Protein AF-T1AX85-F1 (afdb_monomer)

Foldseek 3Di:
DDDDLVVQLVVLVVLLVVLVVQCVVCVVVVNVVSNLVSLVSLLVSLVSLLVSLVVCLPPVPDDDPPSPSPSPVSNVSSVVSNVVSVCVVVVPDD

Sequence (94 aa):
MFVDTLTVMLIGLAMGLALGAFYFFFRAREDEKMLNSLIVPAFVVGLFDFIAGFIMSFSWPLPGAYNLLFGDPLLLFGLIMIMTSVAYYKKMNL

Secondary structure (DSSP, 8-state):
----HHHHHHHHHHHHHHHHHHHHHHHTTT-HHHHHHTHHHHHHHHHHHHHHHHHHHHH----GGG----SHHHHHHHHHHHHHHHHHHTT---

Organism: NCBI:txid410659

Structure (mmCIF, N/CA/C/O backbone):
data_AF-T1AX85-F1
#
_entry.id   AF-T1AX85-F1
#
loop_
_atom_site.group_PDB
_atom_site.id
_atom_site.type_symbol
_atom_site.label_atom_id
_atom_site.label_alt_id
_atom_site.label_comp_id
_atom_site.label_asym_id
_atom_site.label_entity_id
_atom_site.label_seq_id
_atom_site.pdbx_PDB_ins_code
_atom_site.Cartn_x
_atom_site.Cartn_y
_atom_site.Cartn_z
_atom_site.occupancy
_atom_site.B_iso_or_equiv
_atom_site.auth_seq_id
_atom_site.auth_comp_id
_atom_site.auth_asym_id
_atom_site.auth_atom_id
_atom_site.pdbx_PDB_model_num
ATOM 1 N N . MET A 1 1 ? 16.565 -16.687 -15.123 1.00 51.72 1 MET A N 1
ATOM 2 C CA . MET A 1 1 ? 15.155 -16.700 -14.680 1.00 51.72 1 MET A CA 1
ATOM 3 C C . MET A 1 1 ? 14.511 -15.440 -15.235 1.00 51.72 1 MET A C 1
ATOM 5 O O . MET A 1 1 ? 15.037 -14.369 -14.969 1.00 51.72 1 MET A O 1
ATOM 9 N N . PHE A 1 2 ? 13.486 -15.563 -16.081 1.00 61.69 2 PHE A N 1
ATOM 10 C CA . PHE A 1 2 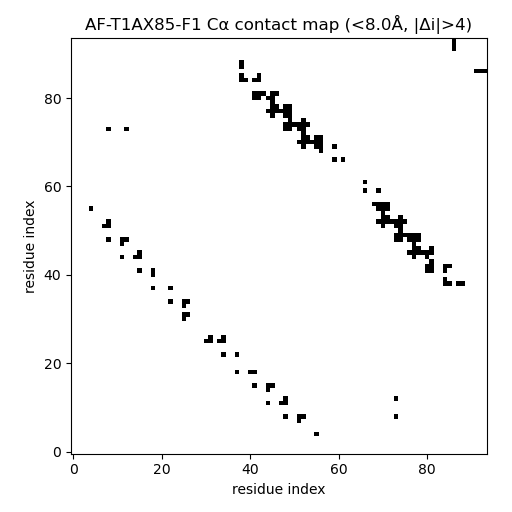? 12.737 -14.412 -16.597 1.00 61.69 2 PHE A CA 1
ATOM 11 C C . PHE A 1 2 ? 11.692 -14.043 -15.544 1.00 61.69 2 PHE A C 1
ATOM 13 O O . PHE A 1 2 ? 10.842 -14.870 -15.220 1.00 61.69 2 PHE A O 1
ATOM 20 N N . VAL A 1 3 ? 11.817 -12.863 -14.940 1.00 62.91 3 VAL A N 1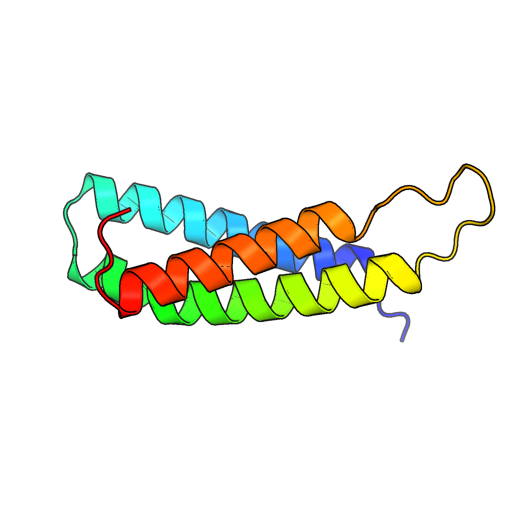
ATOM 21 C CA . VAL A 1 3 ? 10.785 -12.326 -14.049 1.00 62.91 3 VAL A CA 1
ATOM 22 C C . VAL A 1 3 ? 9.818 -11.560 -14.935 1.00 62.91 3 VAL A C 1
ATOM 24 O O . VAL A 1 3 ? 10.187 -10.549 -15.525 1.00 62.91 3 VAL A O 1
ATOM 27 N N . ASP A 1 4 ? 8.605 -12.080 -15.065 1.00 79.62 4 ASP A N 1
ATOM 28 C CA . ASP A 1 4 ? 7.540 -11.432 -15.817 1.00 79.62 4 ASP A CA 1
ATOM 29 C C . ASP A 1 4 ? 6.952 -10.293 -14.968 1.00 79.62 4 ASP A C 1
ATOM 31 O O . ASP A 1 4 ? 6.270 -10.524 -13.965 1.00 79.62 4 ASP A O 1
ATOM 35 N N . THR A 1 5 ? 7.262 -9.047 -15.335 1.00 78.38 5 THR A N 1
ATOM 36 C CA . THR A 1 5 ? 6.834 -7.854 -14.585 1.00 78.38 5 THR A CA 1
ATOM 37 C C . THR A 1 5 ? 5.311 -7.739 -14.512 1.00 78.38 5 THR A C 1
ATOM 39 O O . THR A 1 5 ? 4.774 -7.251 -13.521 1.00 78.38 5 THR A O 1
ATOM 42 N N . LEU A 1 6 ? 4.599 -8.244 -15.522 1.00 83.00 6 LEU A N 1
ATOM 43 C CA . LEU A 1 6 ? 3.142 -8.218 -15.568 1.00 83.00 6 LEU A CA 1
ATOM 44 C C . LEU A 1 6 ? 2.548 -9.163 -14.512 1.00 83.00 6 LEU A C 1
ATOM 46 O O . LEU A 1 6 ? 1.595 -8.808 -13.827 1.00 83.00 6 LEU A O 1
ATOM 50 N N . THR A 1 7 ? 3.172 -10.314 -14.284 1.00 87.69 7 THR A N 1
ATOM 51 C CA . THR A 1 7 ? 2.808 -11.255 -13.216 1.00 87.69 7 THR A CA 1
ATOM 52 C C . THR A 1 7 ? 2.987 -10.629 -11.834 1.00 87.69 7 THR A C 1
ATOM 54 O O . THR A 1 7 ? 2.107 -10.750 -10.984 1.00 87.69 7 THR A O 1
ATOM 57 N N . VAL A 1 8 ? 4.091 -9.908 -11.612 1.00 86.25 8 VAL A N 1
ATOM 58 C CA . VAL A 1 8 ? 4.342 -9.183 -10.353 1.00 86.25 8 VAL A CA 1
ATOM 59 C C . VAL A 1 8 ? 3.243 -8.146 -10.097 1.00 86.25 8 VAL A C 1
ATOM 61 O O . VAL A 1 8 ? 2.701 -8.076 -8.995 1.00 86.25 8 VAL A O 1
ATOM 64 N N . MET A 1 9 ? 2.861 -7.398 -11.132 1.00 88.50 9 MET A N 1
ATOM 65 C CA . MET A 1 9 ? 1.782 -6.413 -11.065 1.00 88.50 9 MET A CA 1
ATOM 66 C C . MET A 1 9 ? 0.408 -7.043 -10.801 1.00 88.50 9 MET A C 1
ATOM 68 O O . MET A 1 9 ? -0.372 -6.503 -10.022 1.00 88.50 9 MET A O 1
ATOM 72 N N . LEU A 1 10 ? 0.105 -8.195 -11.407 1.00 91.62 10 LEU A N 1
ATOM 73 C CA . LEU A 1 10 ? -1.150 -8.916 -11.168 1.00 91.62 10 LEU A CA 1
ATOM 74 C C . LEU A 1 10 ? -1.252 -9.446 -9.735 1.00 91.62 10 LEU A C 1
ATOM 76 O O . LEU A 1 10 ? -2.334 -9.417 -9.151 1.00 91.62 10 LEU A O 1
ATOM 80 N N . ILE A 1 11 ? -0.138 -9.901 -9.154 1.00 93.12 11 ILE A N 1
ATOM 81 C CA . ILE A 1 11 ? -0.086 -10.292 -7.740 1.00 93.12 11 ILE A CA 1
ATOM 82 C C . ILE A 1 11 ? -0.347 -9.071 -6.851 1.00 93.12 11 ILE A C 1
ATOM 84 O O . ILE A 1 11 ? -1.161 -9.160 -5.934 1.00 93.12 11 ILE A O 1
ATOM 88 N N . GLY A 1 12 ? 0.286 -7.935 -7.159 1.00 93.88 12 GLY A N 1
ATOM 89 C CA . GLY A 1 12 ? 0.028 -6.642 -6.517 1.00 93.88 12 GLY A CA 1
ATOM 90 C C . GLY A 1 12 ? -1.455 -6.272 -6.498 1.00 93.88 12 GLY A C 1
ATOM 91 O O . GLY A 1 12 ? -2.078 -6.170 -5.438 1.00 93.88 12 GLY A O 1
ATOM 92 N N . LEU A 1 13 ? -2.063 -6.247 -7.685 1.00 94.12 13 LEU A N 1
ATOM 93 C CA . LEU A 1 13 ? -3.488 -5.986 -7.866 1.00 94.12 13 LEU A CA 1
ATOM 94 C C . LEU A 1 13 ? -4.368 -6.966 -7.074 1.00 94.12 13 LEU A C 1
ATOM 96 O O . LEU A 1 13 ? -5.317 -6.546 -6.413 1.00 94.12 13 LEU A O 1
ATOM 100 N N . ALA A 1 14 ? -4.061 -8.265 -7.108 1.00 96.38 14 ALA A N 1
ATOM 101 C CA . ALA A 1 14 ? -4.815 -9.272 -6.365 1.00 96.38 14 ALA A CA 1
ATOM 102 C C . ALA A 1 14 ? -4.747 -9.039 -4.847 1.00 96.38 14 ALA A C 1
ATOM 104 O O . ALA A 1 14 ? -5.769 -9.141 -4.166 1.00 96.38 14 ALA A O 1
ATOM 105 N N . MET A 1 15 ? -3.572 -8.681 -4.316 1.00 96.94 15 MET A N 1
ATOM 106 C CA . MET A 1 15 ? -3.410 -8.327 -2.904 1.00 96.94 15 MET A CA 1
ATOM 107 C C . MET 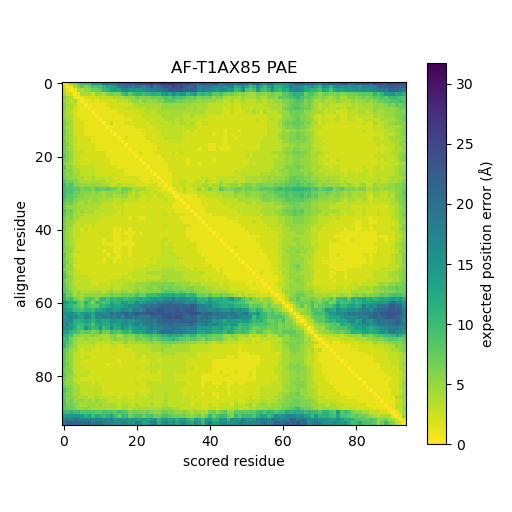A 1 15 ? -4.217 -7.078 -2.544 1.00 96.94 15 MET A C 1
ATOM 109 O O . MET A 1 15 ? -4.913 -7.069 -1.528 1.00 96.94 15 MET A O 1
ATOM 113 N N . GLY A 1 16 ? -4.176 -6.044 -3.384 1.00 95.69 16 GLY A N 1
ATOM 114 C CA . GLY A 1 16 ? -4.945 -4.822 -3.172 1.00 95.69 16 GLY A CA 1
ATOM 115 C C . GLY A 1 16 ? -6.455 -5.053 -3.175 1.00 95.69 16 GLY A C 1
ATOM 116 O O . GLY A 1 16 ? -7.161 -4.570 -2.288 1.00 95.69 16 GLY A O 1
ATOM 117 N N . LEU A 1 17 ? -6.954 -5.856 -4.117 1.00 96.38 17 LEU A N 1
ATOM 118 C CA . LEU A 1 17 ? -8.364 -6.247 -4.169 1.00 96.38 17 LEU A CA 1
ATOM 119 C C . LEU A 1 17 ? -8.771 -7.086 -2.954 1.00 96.38 17 LEU A C 1
ATOM 121 O O . LEU A 1 17 ? -9.847 -6.866 -2.400 1.00 96.38 17 LEU A O 1
ATOM 125 N N . ALA A 1 18 ? -7.917 -8.008 -2.501 1.00 97.44 18 ALA A N 1
ATOM 126 C CA . ALA A 1 18 ? -8.167 -8.789 -1.293 1.00 97.44 18 ALA A CA 1
ATOM 127 C C . ALA A 1 18 ? -8.264 -7.892 -0.049 1.00 97.44 18 ALA A C 1
ATOM 129 O O . ALA A 1 18 ? -9.173 -8.061 0.762 1.00 97.44 18 ALA A O 1
ATOM 130 N N . LEU A 1 19 ? -7.382 -6.896 0.082 1.00 96.81 19 LEU A N 1
ATOM 131 C CA . LEU A 1 19 ? -7.446 -5.918 1.169 1.00 96.81 19 LEU A CA 1
ATOM 132 C C . LEU A 1 19 ? -8.708 -5.057 1.101 1.00 96.81 19 LEU A C 1
ATOM 134 O O . LEU A 1 19 ? -9.351 -4.854 2.130 1.00 96.81 19 LEU A O 1
ATOM 138 N N . GLY A 1 20 ? -9.108 -4.614 -0.093 1.00 95.38 20 GLY A N 1
ATOM 139 C CA . GLY A 1 20 ? -10.384 -3.928 -0.296 1.00 95.38 20 GLY A CA 1
ATOM 140 C C . GLY A 1 20 ? -11.578 -4.795 0.117 1.00 95.38 20 GLY A C 1
ATOM 141 O O . GLY A 1 20 ? -12.463 -4.335 0.838 1.00 95.38 20 GLY A O 1
ATOM 142 N N . ALA A 1 21 ? -11.580 -6.075 -0.262 1.00 97.06 21 ALA A N 1
ATOM 143 C CA . ALA A 1 21 ? -12.617 -7.024 0.131 1.00 97.06 21 ALA A CA 1
ATOM 144 C C . ALA A 1 21 ? -12.666 -7.227 1.655 1.00 97.06 21 ALA A C 1
ATOM 146 O O . ALA A 1 21 ? -13.747 -7.171 2.245 1.00 97.06 21 ALA A O 1
ATOM 147 N N . PHE A 1 22 ? -11.514 -7.401 2.311 1.00 96.44 22 PHE A N 1
ATOM 148 C CA . PHE A 1 22 ? -11.442 -7.507 3.770 1.00 96.44 22 PHE A CA 1
ATOM 149 C C . PHE A 1 22 ? -11.902 -6.230 4.469 1.00 96.44 22 PHE A C 1
ATOM 151 O O . PHE A 1 22 ? -12.613 -6.313 5.469 1.00 96.44 22 PHE A O 1
ATOM 158 N N . TYR A 1 23 ? -11.559 -5.059 3.932 1.00 94.75 23 TYR A N 1
ATOM 159 C CA . TYR A 1 23 ? -12.030 -3.783 4.456 1.00 94.75 23 TYR A CA 1
ATOM 160 C C . TYR A 1 23 ? -13.561 -3.721 4.464 1.00 94.75 23 TYR A C 1
ATOM 162 O O . TYR A 1 23 ? -14.153 -3.505 5.521 1.00 94.75 23 TYR A O 1
ATOM 170 N N . PHE A 1 24 ? -14.218 -3.988 3.329 1.00 95.50 24 PHE A N 1
ATOM 171 C CA . PHE A 1 24 ? -15.684 -3.994 3.269 1.00 95.50 24 PHE A CA 1
ATOM 172 C C . PHE A 1 24 ? -16.299 -5.067 4.174 1.00 95.50 24 PHE A C 1
ATOM 174 O O . PHE A 1 24 ? -17.302 -4.809 4.841 1.00 95.50 24 PHE A O 1
ATOM 181 N N . PHE A 1 25 ? -15.682 -6.247 4.246 1.00 96.31 25 PHE A N 1
ATOM 182 C CA . PHE A 1 25 ? -16.147 -7.348 5.084 1.00 96.31 25 PHE A CA 1
ATOM 183 C C . PHE A 1 25 ? -16.112 -7.015 6.583 1.00 96.31 25 PHE A C 1
ATOM 185 O O . PHE A 1 25 ? -17.099 -7.241 7.284 1.00 96.31 25 PHE A O 1
ATOM 192 N N . PHE A 1 26 ? -15.005 -6.462 7.087 1.00 94.81 26 PHE A N 1
ATOM 193 C CA . PHE A 1 26 ? -14.895 -6.076 8.496 1.00 94.81 26 PHE A CA 1
ATOM 194 C C . PHE A 1 26 ? -15.692 -4.813 8.812 1.00 94.81 26 PHE A C 1
ATOM 196 O O . PHE A 1 26 ? -16.282 -4.724 9.888 1.00 94.81 26 PHE A O 1
ATOM 203 N N . ARG A 1 27 ? -15.798 -3.875 7.861 1.00 93.06 27 ARG A N 1
ATOM 204 C CA . ARG A 1 27 ? -16.629 -2.677 8.017 1.00 93.06 27 ARG A CA 1
ATOM 205 C C . ARG A 1 27 ? -18.105 -3.023 8.166 1.00 93.06 27 ARG A C 1
ATOM 207 O O . ARG A 1 27 ? -18.762 -2.452 9.025 1.00 93.06 27 ARG A O 1
ATOM 214 N N . ALA A 1 28 ? -18.603 -3.992 7.399 1.00 94.62 28 ALA A N 1
ATOM 215 C CA . ALA A 1 28 ? -19.978 -4.477 7.518 1.00 94.62 28 ALA A CA 1
ATOM 216 C C . ALA A 1 28 ? -20.283 -5.149 8.872 1.00 94.62 28 ALA A C 1
ATOM 218 O O . ALA A 1 28 ? -21.447 -5.301 9.228 1.00 94.62 28 ALA A O 1
ATOM 219 N N . ARG A 1 29 ? -19.252 -5.564 9.618 1.00 94.81 29 ARG A N 1
ATOM 220 C CA . ARG A 1 29 ? -19.365 -6.183 10.948 1.00 94.81 29 ARG A CA 1
ATOM 221 C C . ARG A 1 29 ? -19.053 -5.227 12.096 1.00 94.81 29 ARG A C 1
ATOM 223 O O . ARG A 1 29 ? -19.046 -5.671 13.238 1.00 94.81 29 ARG A O 1
ATOM 230 N N . GLU A 1 30 ? -18.749 -3.965 11.790 1.00 92.75 30 GLU A N 1
ATOM 231 C CA . GLU A 1 30 ? -18.313 -2.966 12.773 1.00 92.75 30 GLU A CA 1
ATOM 232 C C . GLU A 1 30 ? -17.094 -3.437 13.602 1.00 92.75 30 GLU A C 1
ATOM 234 O O . GLU A 1 30 ? -16.890 -3.029 14.745 1.00 92.75 30 GLU A O 1
ATOM 239 N N . ASP A 1 31 ? -16.246 -4.301 13.021 1.00 93.88 31 ASP A N 1
ATOM 240 C CA . ASP A 1 31 ? -15.052 -4.833 13.686 1.00 93.88 31 ASP A CA 1
ATOM 241 C C . ASP A 1 31 ? -13.868 -3.869 13.521 1.00 93.88 31 ASP A C 1
ATOM 243 O O . ASP A 1 31 ? -12.973 -4.044 12.689 1.00 93.88 31 ASP A O 1
ATOM 247 N N . GLU A 1 32 ? -13.870 -2.821 14.344 1.00 89.94 32 GLU A N 1
ATOM 248 C CA . GLU A 1 32 ? -12.829 -1.788 14.359 1.00 89.94 32 GLU A CA 1
ATOM 249 C C . GLU A 1 32 ? -11.431 -2.354 14.658 1.00 89.94 32 GLU A C 1
ATOM 251 O O . GLU A 1 32 ? -10.419 -1.813 14.206 1.00 89.94 32 GLU A O 1
ATOM 256 N N . LYS A 1 33 ? -11.332 -3.470 15.392 1.00 92.75 33 LYS A N 1
ATOM 257 C CA . LYS A 1 33 ? -10.037 -4.100 15.676 1.00 92.75 33 LYS A CA 1
ATOM 258 C C . LYS A 1 33 ? -9.439 -4.688 14.400 1.00 92.75 33 LYS A C 1
ATOM 260 O O . LYS A 1 33 ? -8.259 -4.461 14.124 1.00 92.75 33 LYS A O 1
ATOM 265 N N . MET A 1 34 ? -10.244 -5.407 13.619 1.00 92.56 34 MET A N 1
ATOM 266 C CA . MET A 1 34 ? -9.800 -5.964 12.342 1.00 92.56 34 MET A CA 1
ATOM 267 C C . MET A 1 34 ? -9.535 -4.873 11.304 1.00 92.56 34 MET A C 1
ATOM 269 O O . MET A 1 34 ? -8.518 -4.948 10.618 1.00 92.56 34 MET A O 1
ATOM 273 N N . LEU A 1 35 ? -10.349 -3.814 11.250 1.00 92.00 35 LEU A N 1
ATOM 274 C CA . LEU A 1 35 ? -10.090 -2.665 10.372 1.00 92.00 35 LEU A CA 1
ATOM 275 C C . LEU A 1 35 ? -8.733 -2.013 10.661 1.00 92.00 35 LEU A C 1
ATOM 277 O O . LEU A 1 35 ? -7.946 -1.794 9.742 1.00 92.00 35 LEU A O 1
ATOM 281 N N . ASN A 1 36 ? -8.410 -1.784 11.937 1.00 92.31 36 ASN A N 1
ATOM 282 C CA . ASN A 1 36 ? -7.108 -1.234 12.319 1.00 92.31 36 ASN A CA 1
ATOM 283 C C . ASN A 1 36 ? -5.940 -2.166 11.959 1.00 92.31 36 ASN A C 1
ATOM 285 O O . ASN A 1 36 ? -4.848 -1.693 11.642 1.00 92.31 36 ASN A O 1
ATOM 289 N N . SER A 1 37 ? -6.157 -3.485 11.963 1.00 94.56 37 SER A N 1
ATOM 290 C CA . SER A 1 37 ? -5.129 -4.453 11.562 1.00 94.56 37 SER A CA 1
ATOM 291 C C . SER A 1 37 ? -4.792 -4.401 10.066 1.00 94.56 37 SER A C 1
ATOM 293 O O . SER A 1 37 ? -3.685 -4.778 9.688 1.00 94.56 37 SER A O 1
ATOM 295 N N . LEU A 1 38 ? -5.700 -3.883 9.224 1.00 95.31 38 LEU A N 1
ATOM 296 C CA . LEU A 1 38 ? -5.492 -3.753 7.777 1.00 95.31 38 LEU A CA 1
ATOM 297 C C . LEU A 1 38 ? -4.620 -2.557 7.382 1.00 95.31 38 LEU A C 1
ATOM 299 O O . LEU A 1 38 ? -4.132 -2.530 6.255 1.00 95.31 38 LEU A O 1
ATOM 303 N N . ILE A 1 39 ? -4.380 -1.603 8.289 1.00 95.50 39 ILE A N 1
ATOM 304 C CA . ILE A 1 39 ? -3.607 -0.385 8.002 1.00 95.50 39 ILE A CA 1
ATOM 305 C C . ILE A 1 39 ? -2.203 -0.744 7.496 1.00 95.50 39 ILE A C 1
ATOM 307 O O . ILE A 1 39 ? -1.815 -0.358 6.399 1.00 95.50 39 ILE A O 1
ATOM 311 N N . VAL A 1 40 ? -1.443 -1.536 8.259 1.00 97.00 40 VAL A N 1
ATOM 312 C CA . VAL A 1 40 ? -0.067 -1.898 7.876 1.00 97.00 40 VAL A CA 1
ATOM 313 C C . VAL A 1 40 ? -0.027 -2.704 6.565 1.00 97.00 40 VAL A C 1
ATOM 315 O O . VAL A 1 40 ? 0.739 -2.323 5.680 1.00 97.00 40 VAL A O 1
ATOM 318 N N . PRO A 1 41 ? -0.852 -3.755 6.371 1.00 97.00 41 PRO A N 1
ATOM 319 C CA . PRO A 1 41 ? -0.954 -4.441 5.084 1.00 97.00 41 PRO A CA 1
ATOM 320 C C . PRO A 1 41 ? -1.285 -3.513 3.909 1.00 97.00 41 PRO A C 1
ATOM 322 O O . PRO A 1 41 ? -0.635 -3.608 2.872 1.00 97.00 41 PRO A O 1
ATOM 325 N N . ALA A 1 42 ? -2.243 -2.594 4.069 1.00 97.00 42 ALA A N 1
ATOM 326 C CA . ALA A 1 42 ? -2.626 -1.645 3.025 1.00 97.00 42 ALA A CA 1
ATOM 327 C C . ALA A 1 42 ? -1.485 -0.697 2.654 1.00 97.00 42 ALA A C 1
ATOM 329 O O . ALA A 1 42 ? -1.247 -0.470 1.469 1.00 97.00 42 ALA A O 1
ATOM 330 N N . PHE A 1 43 ? -0.730 -0.209 3.639 1.00 97.88 43 PHE A N 1
ATOM 331 C CA . PHE A 1 43 ? 0.462 0.592 3.382 1.00 97.88 43 PHE A CA 1
ATOM 332 C C . PHE A 1 43 ? 1.530 -0.191 2.611 1.00 97.88 43 PHE A C 1
ATOM 334 O O . PHE A 1 43 ? 2.076 0.312 1.634 1.00 97.88 43 PHE A O 1
ATOM 341 N N . VAL A 1 44 ? 1.836 -1.418 3.043 1.00 98.00 44 VAL A N 1
ATOM 342 C CA . VAL A 1 44 ? 2.905 -2.235 2.448 1.00 98.00 44 VAL A CA 1
ATOM 343 C C . VAL A 1 44 ? 2.556 -2.648 1.021 1.00 98.00 44 VAL A C 1
ATOM 345 O O . VAL A 1 44 ? 3.388 -2.494 0.129 1.00 98.00 44 VAL A O 1
ATOM 348 N N . VAL A 1 45 ? 1.330 -3.126 0.790 1.00 97.50 45 VAL A N 1
ATOM 349 C CA . VAL A 1 45 ? 0.849 -3.468 -0.557 1.00 97.50 45 VAL A CA 1
ATOM 350 C C . VAL A 1 45 ? 0.782 -2.218 -1.429 1.00 97.50 45 VAL A C 1
ATOM 352 O O . VAL A 1 45 ? 1.252 -2.248 -2.560 1.00 97.50 45 VAL A O 1
ATOM 355 N N . GLY A 1 46 ? 0.309 -1.090 -0.891 1.00 97.31 46 GLY A N 1
ATOM 356 C CA . GLY A 1 46 ? 0.298 0.177 -1.616 1.00 97.31 46 GLY A CA 1
ATOM 357 C C . GLY A 1 46 ? 1.697 0.650 -2.025 1.00 97.31 46 GLY A C 1
ATOM 358 O O . GLY A 1 46 ? 1.894 1.081 -3.158 1.00 97.31 46 GLY A O 1
ATOM 359 N N . LEU A 1 47 ? 2.690 0.522 -1.139 1.00 97.75 47 LEU A N 1
ATOM 360 C CA . LEU A 1 47 ? 4.087 0.852 -1.436 1.00 97.75 47 LEU A CA 1
ATOM 361 C C . LEU A 1 47 ? 4.675 -0.070 -2.505 1.00 97.75 47 LEU A C 1
ATOM 363 O O . LEU A 1 47 ? 5.374 0.397 -3.404 1.00 97.75 47 LEU A O 1
ATOM 367 N N . PHE A 1 48 ? 4.374 -1.363 -2.420 1.00 96.44 48 PHE A N 1
ATOM 368 C CA . PHE A 1 48 ? 4.769 -2.341 -3.425 1.00 96.44 48 PHE A CA 1
ATOM 369 C C . PHE A 1 48 ? 4.184 -2.000 -4.805 1.00 96.44 48 PHE A C 1
ATOM 371 O O . PHE A 1 48 ? 4.943 -1.879 -5.766 1.00 96.44 48 PHE A O 1
ATOM 378 N N . ASP A 1 49 ? 2.873 -1.763 -4.889 1.00 95.62 49 ASP A N 1
ATOM 379 C CA . ASP A 1 49 ? 2.166 -1.425 -6.131 1.00 95.62 49 ASP A CA 1
ATOM 380 C C . ASP A 1 49 ? 2.630 -0.089 -6.716 1.00 95.62 49 ASP A C 1
ATOM 382 O O . ASP A 1 49 ? 2.814 0.030 -7.928 1.00 95.62 49 ASP A O 1
ATOM 386 N N . PHE A 1 50 ? 2.898 0.900 -5.859 1.00 96.19 50 PHE A N 1
ATOM 387 C CA . PHE A 1 50 ? 3.453 2.185 -6.269 1.00 96.19 50 PHE A CA 1
ATOM 388 C C . PHE A 1 50 ? 4.821 2.019 -6.941 1.00 96.19 50 PHE A C 1
ATOM 390 O O . PHE A 1 50 ? 5.031 2.530 -8.039 1.00 96.19 50 PHE A O 1
ATOM 397 N N . ILE A 1 51 ? 5.743 1.283 -6.311 1.00 95.00 51 ILE A N 1
ATOM 398 C CA . ILE A 1 51 ? 7.090 1.056 -6.854 1.00 95.00 51 ILE A CA 1
ATOM 399 C C . ILE A 1 51 ? 7.018 0.227 -8.141 1.00 95.00 51 ILE A C 1
ATOM 401 O O . ILE A 1 51 ? 7.665 0.577 -9.129 1.00 95.00 51 ILE A O 1
ATOM 405 N N . ALA A 1 52 ? 6.230 -0.851 -8.145 1.00 92.00 52 ALA A N 1
ATOM 406 C CA . ALA A 1 52 ? 6.071 -1.721 -9.305 1.00 92.00 52 ALA A CA 1
ATOM 407 C C . ALA A 1 52 ? 5.470 -0.963 -10.499 1.00 92.00 52 ALA A C 1
ATOM 409 O O . ALA A 1 52 ? 6.021 -1.012 -11.600 1.00 92.00 52 ALA A O 1
ATOM 410 N N . GLY A 1 53 ? 4.389 -0.212 -10.269 1.00 91.00 53 GLY A N 1
ATOM 411 C CA . GLY A 1 53 ? 3.757 0.634 -11.276 1.00 91.00 53 GLY A CA 1
ATOM 412 C C . GLY A 1 53 ? 4.703 1.716 -11.792 1.00 91.00 53 GLY A C 1
ATOM 413 O O . GLY A 1 53 ? 4.851 1.859 -13.002 1.00 91.00 53 GLY A O 1
ATOM 414 N N . PHE A 1 54 ? 5.421 2.403 -10.896 1.00 91.31 54 PHE A N 1
ATOM 415 C CA . PHE A 1 54 ? 6.410 3.419 -11.265 1.00 91.31 54 PHE A CA 1
ATOM 416 C C . PHE A 1 54 ? 7.509 2.860 -12.165 1.00 91.31 54 PHE A C 1
ATOM 418 O O . PHE A 1 54 ? 7.768 3.418 -13.226 1.00 91.31 54 PHE A O 1
ATOM 425 N N . ILE A 1 55 ? 8.127 1.735 -11.795 1.00 89.69 55 ILE A N 1
ATOM 426 C CA . ILE A 1 55 ? 9.152 1.102 -12.633 1.00 89.69 55 ILE A CA 1
ATOM 427 C C . ILE A 1 55 ? 8.564 0.714 -13.993 1.00 89.69 55 ILE A C 1
ATOM 429 O O . ILE A 1 55 ? 9.206 0.943 -15.021 1.00 89.69 55 ILE A O 1
ATOM 433 N N . MET A 1 56 ? 7.348 0.160 -14.030 1.00 86.62 56 MET A N 1
ATOM 434 C CA . MET A 1 56 ? 6.749 -0.298 -15.283 1.00 86.62 56 MET A CA 1
ATOM 435 C C . MET A 1 56 ? 6.382 0.847 -16.228 1.00 86.62 56 MET A C 1
ATOM 437 O O . MET A 1 56 ? 6.570 0.709 -17.434 1.00 86.62 56 MET A O 1
ATOM 441 N N . SER A 1 57 ? 5.958 1.998 -15.701 1.00 85.56 57 SER A N 1
ATOM 442 C CA . SER A 1 57 ? 5.676 3.193 -16.508 1.00 85.56 57 SER A CA 1
ATOM 443 C C . SER A 1 57 ? 6.896 3.693 -17.296 1.00 85.56 57 SER A C 1
ATOM 445 O O . SER A 1 57 ? 6.723 4.326 -18.334 1.00 85.56 57 SER A O 1
ATOM 447 N N . PHE A 1 58 ? 8.125 3.379 -16.861 1.00 83.50 58 PHE A N 1
ATOM 448 C CA . PHE A 1 58 ? 9.362 3.760 -17.567 1.00 83.50 58 PHE A CA 1
ATOM 449 C C . PHE A 1 58 ? 10.092 2.606 -18.264 1.00 83.50 58 PHE A C 1
ATOM 451 O O . PHE A 1 58 ? 10.934 2.856 -19.124 1.00 83.50 58 PHE A O 1
ATOM 458 N N . SER A 1 59 ? 9.813 1.355 -17.896 1.00 81.75 59 SER A N 1
ATOM 459 C CA . SER A 1 59 ? 10.495 0.170 -18.443 1.00 81.75 59 SER A CA 1
ATOM 460 C C . SER A 1 59 ? 9.661 -0.609 -19.461 1.00 81.75 59 SER A C 1
ATOM 462 O O . SER A 1 59 ? 10.133 -1.624 -19.979 1.00 81.75 59 SER A O 1
ATOM 464 N N . TRP A 1 60 ? 8.446 -0.139 -19.776 1.00 73.50 60 TRP A N 1
ATOM 465 C CA . TRP A 1 60 ? 7.566 -0.779 -20.749 1.00 73.50 60 TRP A CA 1
ATOM 466 C C . TRP A 1 60 ? 8.252 -0.891 -22.127 1.00 73.50 60 TRP A C 1
ATOM 468 O O . TRP A 1 60 ? 8.623 0.123 -22.721 1.00 73.50 60 TRP A O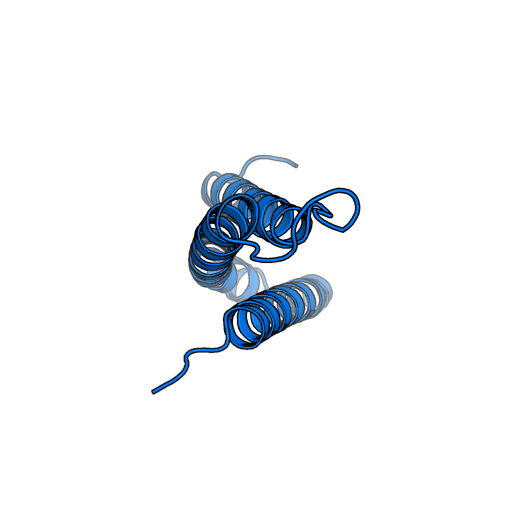 1
ATOM 478 N N . PRO A 1 61 ? 8.438 -2.113 -22.661 1.00 71.38 61 PRO A N 1
ATOM 479 C CA . PRO A 1 61 ? 9.330 -2.349 -23.796 1.00 71.38 61 PRO A CA 1
ATOM 480 C C . PRO A 1 61 ? 8.693 -2.078 -25.167 1.00 71.38 61 PRO A C 1
ATOM 482 O O . PRO A 1 61 ? 9.384 -2.190 -26.180 1.00 71.38 61 PRO A O 1
ATOM 485 N N . LEU A 1 62 ? 7.389 -1.771 -25.240 1.00 68.81 62 LEU A N 1
ATOM 486 C CA . LEU A 1 62 ? 6.707 -1.577 -26.522 1.00 68.81 62 LEU A CA 1
ATOM 487 C C . LEU A 1 62 ? 6.970 -0.169 -27.088 1.00 68.81 62 LEU A C 1
ATOM 489 O O . LEU A 1 62 ? 6.583 0.822 -26.467 1.00 68.81 62 LEU A O 1
ATOM 493 N N . PRO A 1 63 ? 7.584 -0.055 -28.280 1.00 67.69 63 PRO A N 1
ATOM 494 C CA . PRO A 1 63 ? 7.911 1.237 -28.867 1.00 67.69 63 PRO A CA 1
ATOM 495 C C . PRO A 1 63 ? 6.688 1.937 -29.486 1.00 67.69 63 PRO A C 1
ATOM 497 O O . PRO A 1 63 ? 5.755 1.309 -29.992 1.00 67.69 63 PRO A O 1
ATOM 500 N N . GLY A 1 64 ? 6.746 3.271 -29.535 1.00 67.62 64 GLY A N 1
ATOM 501 C CA . GLY A 1 64 ? 5.834 4.104 -30.327 1.00 67.62 64 GLY A CA 1
ATOM 502 C C . GLY A 1 64 ? 4.421 4.225 -29.747 1.00 67.62 64 GLY A C 1
ATOM 503 O O . GLY A 1 64 ? 4.244 4.384 -28.545 1.00 67.62 64 GLY A O 1
ATOM 504 N N . ALA A 1 65 ? 3.401 4.173 -30.608 1.00 64.69 65 ALA A N 1
ATOM 505 C CA . ALA A 1 65 ? 1.994 4.379 -30.235 1.00 64.69 65 ALA A CA 1
ATOM 506 C C . ALA A 1 65 ? 1.403 3.286 -29.314 1.00 64.69 65 ALA A C 1
ATOM 508 O O . ALA A 1 65 ? 0.294 3.446 -28.813 1.00 64.69 65 ALA A O 1
ATOM 509 N N . TYR A 1 66 ? 2.138 2.194 -29.080 1.00 62.22 66 TYR A N 1
ATOM 510 C CA . TYR A 1 66 ? 1.785 1.134 -28.128 1.00 62.22 66 TYR A CA 1
ATOM 511 C C . TYR A 1 66 ? 2.362 1.369 -26.723 1.00 62.22 66 TYR A C 1
ATOM 513 O O . TYR A 1 66 ? 2.190 0.524 -25.841 1.00 62.22 66 TYR A O 1
ATOM 521 N N . ASN A 1 67 ? 3.027 2.512 -26.505 1.00 64.62 67 ASN A N 1
ATOM 522 C CA . ASN A 1 67 ? 3.459 2.987 -25.194 1.00 64.62 67 ASN A CA 1
ATOM 523 C C . ASN A 1 67 ? 2.254 3.533 -24.410 1.00 64.62 67 ASN A C 1
ATOM 525 O O . ASN A 1 67 ? 2.116 4.732 -24.162 1.00 64.62 67 ASN A O 1
ATOM 529 N N . LEU A 1 68 ? 1.313 2.637 -24.121 1.00 65.75 68 LEU A N 1
ATOM 530 C CA . LEU A 1 68 ? 0.206 2.905 -23.221 1.00 65.75 68 LEU A CA 1
ATOM 531 C C . LEU A 1 68 ? 0.757 2.991 -21.798 1.00 65.75 68 LEU A C 1
ATOM 533 O O . LEU A 1 68 ? 1.644 2.227 -21.423 1.00 65.75 68 LEU A O 1
ATOM 537 N N . LEU A 1 69 ? 0.186 3.903 -21.017 1.00 68.00 69 LEU A N 1
ATOM 538 C CA . LEU A 1 69 ? 0.418 4.068 -19.583 1.00 68.00 69 LEU A CA 1
ATOM 539 C C . LEU A 1 69 ? -0.055 2.804 -18.837 1.00 68.00 69 LEU A C 1
ATOM 541 O O . LEU A 1 69 ? -1.174 2.744 -18.331 1.00 68.00 69 LEU A O 1
ATOM 545 N N . PHE A 1 70 ? 0.747 1.737 -18.886 1.00 76.88 70 PHE A N 1
ATOM 546 C CA . PHE A 1 70 ? 0.381 0.415 -18.371 1.00 76.88 70 PHE A CA 1
ATOM 547 C C . PHE A 1 70 ? 0.675 0.284 -16.873 1.00 76.88 70 PHE A C 1
ATOM 549 O O . PHE A 1 70 ? -0.103 -0.320 -16.138 1.00 76.88 70 PHE A O 1
ATOM 556 N N . GLY A 1 71 ? 1.786 0.865 -16.410 1.00 83.94 71 GLY A N 1
ATOM 557 C CA . GLY A 1 71 ? 2.161 0.907 -14.992 1.00 83.94 71 GLY A CA 1
ATOM 558 C C . GLY A 1 71 ? 1.303 1.864 -14.165 1.00 83.94 71 GLY A C 1
ATOM 559 O O . GLY A 1 71 ? 1.102 1.661 -12.969 1.00 83.94 71 GLY A O 1
ATOM 560 N N . ASP A 1 72 ? 0.754 2.881 -14.817 1.00 88.38 72 ASP A N 1
ATOM 561 C CA . ASP A 1 72 ? 0.152 4.055 -14.195 1.00 88.38 72 ASP A CA 1
ATOM 562 C C . ASP A 1 72 ? -1.111 3.759 -13.381 1.00 88.38 72 ASP A C 1
ATOM 564 O O . ASP A 1 72 ? -1.234 4.301 -12.281 1.00 88.38 72 ASP A O 1
ATOM 568 N N . PRO A 1 73 ? -2.031 2.874 -13.815 1.00 90.94 73 PRO A N 1
ATOM 569 C CA . PRO A 1 73 ? -3.162 2.487 -12.981 1.00 90.94 73 PRO A CA 1
ATOM 570 C C . PRO A 1 73 ? -2.719 1.829 -11.672 1.00 90.94 73 PRO A C 1
ATOM 572 O O . PRO A 1 73 ? -3.272 2.141 -10.619 1.00 90.94 73 PRO A O 1
ATOM 575 N N . LEU A 1 74 ? -1.705 0.956 -11.720 1.00 92.00 74 LEU A N 1
ATOM 576 C CA . LEU A 1 74 ? -1.193 0.282 -10.525 1.00 92.00 74 LEU A CA 1
ATO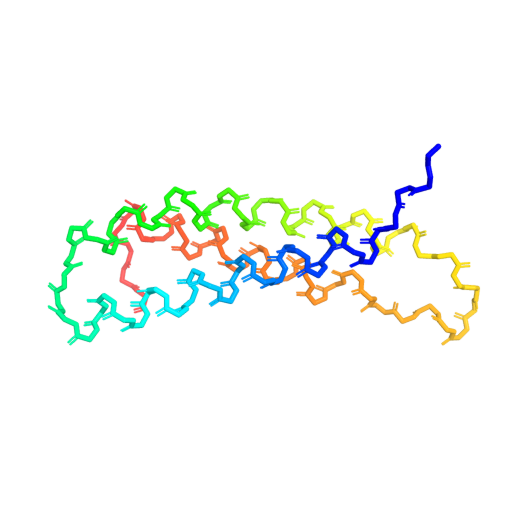M 577 C C . LEU A 1 74 ? -0.421 1.255 -9.627 1.00 92.00 74 LEU A C 1
ATOM 579 O O . LEU A 1 74 ? -0.591 1.231 -8.411 1.00 92.00 74 LEU A O 1
ATOM 583 N N . LEU A 1 75 ? 0.353 2.165 -10.226 1.00 93.75 75 LEU A N 1
ATOM 584 C CA . LEU A 1 75 ? 1.030 3.251 -9.521 1.00 93.75 75 LEU A CA 1
ATOM 585 C C . LEU A 1 75 ? 0.024 4.088 -8.727 1.00 93.75 75 LEU A C 1
ATOM 587 O O . LEU A 1 75 ? 0.194 4.289 -7.523 1.00 93.75 75 LEU A O 1
ATOM 591 N N . LEU A 1 76 ? -1.031 4.565 -9.394 1.00 95.38 76 LEU A N 1
ATOM 592 C CA . LEU A 1 76 ? -2.067 5.394 -8.780 1.00 95.38 76 LEU A CA 1
ATOM 593 C C . LEU A 1 76 ? -2.841 4.624 -7.712 1.00 95.38 76 LEU A C 1
ATOM 595 O O . LEU A 1 76 ? -3.122 5.170 -6.646 1.00 95.38 76 LEU A O 1
ATOM 599 N N . PHE A 1 77 ? -3.150 3.355 -7.967 1.00 95.50 77 PHE A N 1
ATOM 600 C CA . PHE A 1 77 ? -3.799 2.491 -6.990 1.00 95.50 77 PHE A CA 1
ATOM 601 C C . PHE A 1 77 ? -2.945 2.317 -5.725 1.00 95.50 77 PHE A C 1
ATOM 603 O O . PHE A 1 77 ? -3.441 2.524 -4.615 1.00 95.50 77 PHE A O 1
ATOM 610 N N . GLY A 1 78 ? -1.646 2.049 -5.882 1.00 96.75 78 GLY A N 1
ATOM 611 C CA . GLY A 1 78 ? -0.703 1.974 -4.771 1.00 96.75 78 GLY A CA 1
ATOM 612 C C . GLY A 1 78 ? -0.606 3.287 -3.990 1.00 96.75 78 GLY A C 1
ATOM 613 O O . GLY A 1 78 ? -0.667 3.290 -2.760 1.00 96.75 78 GLY A O 1
ATOM 614 N N . LEU A 1 79 ? -0.557 4.423 -4.693 1.00 97.38 79 LEU A N 1
ATOM 615 C CA . LEU A 1 79 ? -0.550 5.754 -4.081 1.00 97.38 79 LEU A CA 1
ATOM 616 C C . LEU A 1 79 ? -1.807 6.001 -3.230 1.00 97.38 79 LEU A C 1
ATOM 618 O O . LEU A 1 79 ? -1.701 6.477 -2.099 1.00 97.38 79 LEU A O 1
ATOM 622 N N . ILE A 1 80 ? -2.990 5.656 -3.747 1.00 96.75 80 ILE A N 1
ATOM 623 C CA . ILE A 1 80 ? -4.257 5.776 -3.012 1.00 96.75 80 ILE A CA 1
ATOM 624 C C . ILE A 1 80 ? -4.225 4.898 -1.761 1.00 96.75 80 ILE A C 1
ATOM 626 O O . ILE A 1 80 ? -4.527 5.389 -0.678 1.00 96.75 80 ILE A O 1
ATOM 630 N N . MET A 1 81 ? -3.784 3.643 -1.873 1.00 96.50 81 MET A N 1
ATOM 631 C CA . MET A 1 81 ? -3.666 2.725 -0.733 1.00 96.50 81 MET A CA 1
ATOM 632 C C . MET A 1 81 ? -2.752 3.278 0.370 1.00 96.50 81 MET A C 1
ATOM 634 O O . MET A 1 81 ? -3.122 3.264 1.547 1.00 96.50 81 MET A O 1
ATOM 638 N N . ILE A 1 82 ? -1.596 3.842 0.003 1.00 97.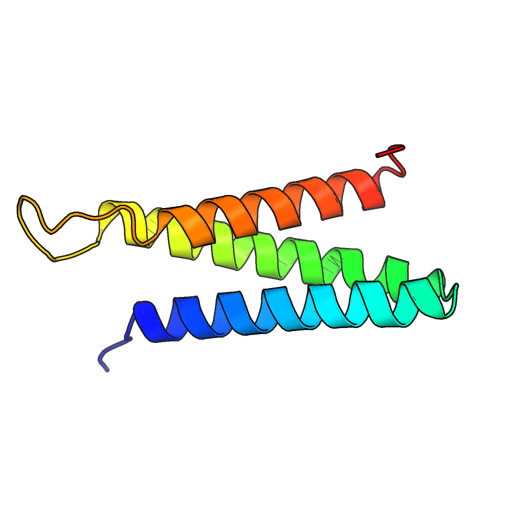75 82 ILE A N 1
ATOM 639 C CA . ILE A 1 82 ? -0.682 4.505 0.944 1.00 97.75 82 ILE A CA 1
ATOM 640 C C . ILE A 1 82 ? -1.372 5.696 1.615 1.00 97.75 82 ILE A C 1
ATOM 642 O O . ILE A 1 82 ? -1.362 5.802 2.843 1.00 97.75 82 ILE A O 1
ATOM 646 N N . MET A 1 83 ? -1.977 6.594 0.831 1.00 96.88 83 MET A N 1
ATOM 647 C CA . MET A 1 83 ? -2.637 7.793 1.356 1.00 96.88 83 MET A CA 1
ATOM 648 C C . MET A 1 83 ? -3.783 7.436 2.301 1.00 96.88 83 MET A C 1
ATOM 650 O O . MET A 1 83 ? -3.849 7.973 3.407 1.00 96.88 83 MET A O 1
ATOM 654 N N . THR A 1 84 ? -4.645 6.498 1.909 1.00 94.00 84 THR A N 1
ATOM 655 C CA . THR A 1 84 ? -5.760 6.020 2.731 1.00 94.00 84 THR A CA 1
ATOM 656 C C . THR A 1 84 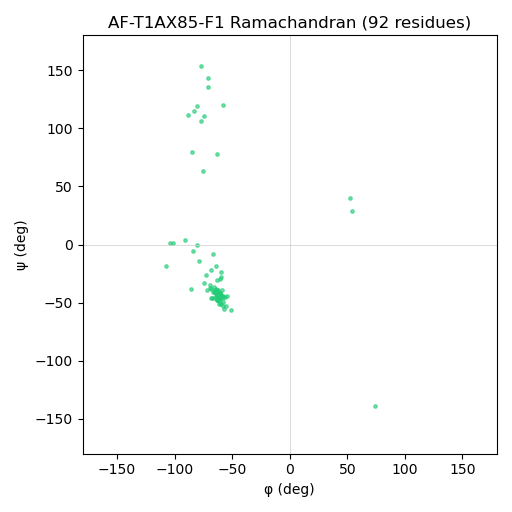? -5.253 5.373 4.012 1.00 94.00 84 THR A C 1
ATOM 658 O O . THR A 1 84 ? -5.761 5.685 5.087 1.00 94.00 84 THR A O 1
ATOM 661 N N . SER A 1 85 ? -4.208 4.543 3.940 1.00 94.88 85 SER A N 1
ATOM 662 C CA . SER A 1 85 ? -3.603 3.942 5.128 1.00 94.88 85 SER A CA 1
ATOM 663 C C . SER A 1 85 ? -3.037 4.991 6.087 1.00 94.88 85 SER A C 1
ATOM 665 O O . SER A 1 85 ? -3.220 4.878 7.300 1.00 94.88 85 SER A O 1
ATOM 667 N N . VAL A 1 86 ? -2.339 6.007 5.574 1.00 95.56 86 VAL A N 1
ATOM 668 C CA . VAL A 1 86 ? -1.773 7.086 6.398 1.00 95.56 86 VAL A CA 1
ATOM 669 C C . VAL A 1 86 ? -2.882 7.935 7.017 1.00 95.56 86 VAL A C 1
ATOM 671 O O . VAL A 1 86 ? -2.791 8.294 8.192 1.00 95.56 86 VAL A O 1
ATOM 674 N N . ALA A 1 87 ? -3.935 8.234 6.259 1.00 94.00 87 ALA A N 1
ATOM 675 C CA . ALA A 1 87 ? -5.090 8.974 6.748 1.00 94.00 87 ALA A CA 1
ATOM 676 C C . ALA A 1 87 ? -5.814 8.215 7.872 1.00 94.00 87 ALA A C 1
ATOM 678 O O . ALA A 1 87 ? -6.085 8.800 8.922 1.00 94.00 87 ALA A O 1
ATOM 679 N N . TYR A 1 88 ? -6.026 6.905 7.705 1.00 91.00 88 TYR A N 1
ATOM 680 C CA . TYR A 1 88 ? -6.596 6.037 8.739 1.00 91.00 88 TYR A CA 1
ATOM 681 C C . TYR A 1 88 ? -5.723 5.977 9.995 1.00 91.00 88 TYR A C 1
ATOM 683 O O . TYR A 1 88 ? -6.224 6.153 11.104 1.00 91.00 88 TYR A O 1
ATOM 691 N N . TYR A 1 89 ? -4.407 5.807 9.836 1.00 92.44 89 TYR A N 1
ATOM 692 C CA . TYR A 1 89 ? -3.465 5.805 10.959 1.00 92.44 89 TYR A CA 1
ATOM 693 C C . TYR A 1 89 ? -3.512 7.116 11.757 1.00 92.44 89 TYR A C 1
ATOM 695 O O . TYR A 1 89 ? -3.469 7.113 12.987 1.00 92.44 89 TYR A O 1
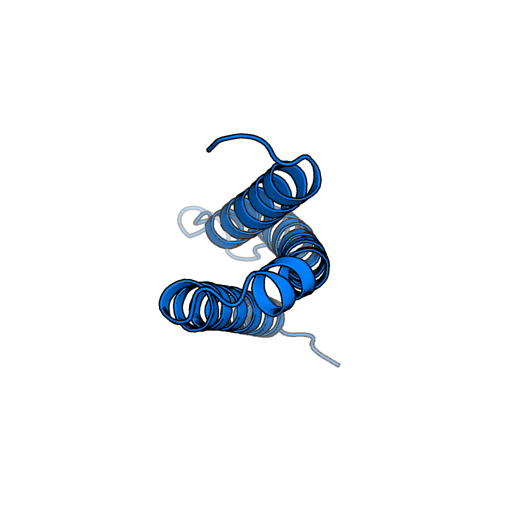ATOM 703 N N . LYS A 1 90 ? -3.651 8.247 11.057 1.00 92.56 90 LYS A N 1
ATOM 704 C CA . LYS A 1 90 ? -3.780 9.578 11.662 1.00 92.56 90 LYS A CA 1
ATOM 705 C C . LYS A 1 90 ? -5.191 9.900 12.164 1.00 92.56 90 LYS A C 1
ATOM 707 O O . LYS A 1 90 ? -5.381 10.987 12.704 1.00 92.56 90 LYS A O 1
ATOM 712 N N . LYS A 1 91 ? -6.162 8.991 12.006 1.00 87.19 91 LYS A N 1
ATOM 713 C CA . LYS A 1 91 ? -7.585 9.206 12.328 1.00 87.19 91 LYS A CA 1
ATOM 714 C C . LYS A 1 91 ? -8.155 10.467 11.667 1.00 87.19 91 LYS A C 1
ATOM 716 O O . LYS A 1 91 ? -8.892 11.229 12.288 1.00 87.19 91 LYS A O 1
ATOM 721 N N . MET A 1 92 ? -7.764 10.714 10.419 1.00 86.50 92 MET A N 1
ATOM 722 C CA . MET A 1 92 ? -8.319 11.806 9.624 1.00 86.50 92 MET A CA 1
ATOM 723 C C . MET A 1 92 ? -9.763 11.463 9.241 1.00 86.50 92 MET A C 1
ATOM 725 O O . MET A 1 92 ? -10.030 10.341 8.818 1.00 86.50 92 MET A O 1
ATOM 729 N N . ASN A 1 93 ? -10.680 12.424 9.370 1.00 69.69 93 ASN A N 1
ATOM 730 C CA . ASN A 1 93 ? -12.033 12.274 8.834 1.00 69.69 93 ASN A CA 1
ATOM 731 C C . ASN A 1 93 ? -11.962 12.425 7.309 1.00 69.69 93 ASN A C 1
ATOM 733 O O . ASN A 1 93 ? -11.663 13.516 6.820 1.00 69.69 93 ASN A O 1
ATOM 737 N N . LEU A 1 94 ? -12.180 11.317 6.602 1.00 60.59 94 LEU A N 1
ATOM 738 C CA . LEU A 1 94 ? -12.309 11.236 5.146 1.00 60.59 94 LEU A CA 1
ATOM 739 C C . LEU A 1 94 ? -13.785 11.192 4.750 1.00 60.59 94 LEU A C 1
ATOM 741 O O . LEU A 1 94 ? -14.553 10.503 5.462 1.00 60.59 94 LEU A O 1
#

Mean predicted aligned error: 5.04 Å

InterPro domains:
  IPR009324 Protein of unknown function DUF981 [PF06168] (1-94)

Solvent-accessible surface area (backbone atoms only — not comparable to full-atom values): 5129 Å² total; per-residue (Å²): 135,87,80,58,65,66,59,55,49,51,52,39,52,51,52,52,52,49,51,52,50,49,47,55,56,30,59,77,66,71,36,63,70,61,51,60,62,43,35,62,58,36,30,52,51,10,51,50,22,24,52,53,11,52,52,35,58,76,62,63,83,51,72,71,96,65,60,63,77,70,14,47,63,42,19,52,51,9,48,49,32,31,51,52,25,52,35,57,75,68,66,53,92,127

pLDDT: mean 88.43, std 11.16, range [51.72, 98.0]

Radius of gyration: 15.28 Å; Cα contacts (8 Å, |Δi|>4): 90; chains: 1; bounding box: 35×29×46 Å

Nearest PDB structures (foldseek):
  8e0o-assembly1_C  TM=6.478E-01  e=6.712E-01  synthetic construct
  7p9a-assembly1_A  TM=6.557E-01  e=3.967E+00  Geobacter metallireducens GS-15
  7p9x-assembly3_D  TM=6.548E-01  e=7.723E+00  Geobacter me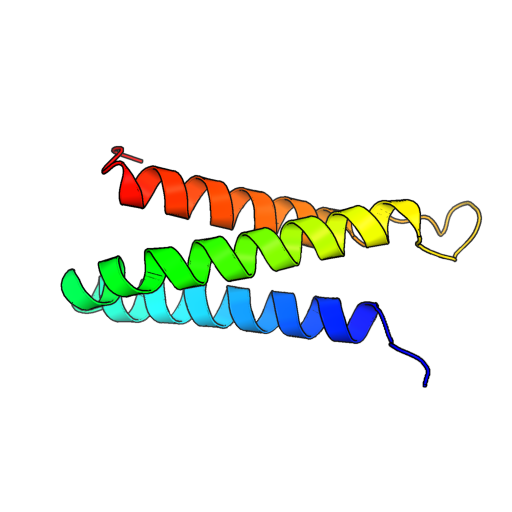tallireducens GS-15
  3l8r-assembly2_F  TM=5.315E-01  e=4.193E+00  Streptococcus mutans